Protein AF-A0A3G8LQL4-F1 (afdb_monomer)

Secondary structure (DSSP, 8-state):
-HHHHHHHHHHHHHHHHHHHHHHHHHS--TTTHHHHHHHHHHHHHHHHHHHHHHHTHHHHHHHHHHHHHHHHHHHHHHHHHHHTT-S-HHHHHHHHHHHHHHHHHHHHHHHHH---HHHHHTT---

Structure (mmCIF, N/CA/C/O backbone):
data_AF-A0A3G8LQL4-F1
#
_entry.id   AF-A0A3G8LQL4-F1
#
loop_
_atom_site.group_PDB
_atom_site.id
_atom_site.type_symbol
_atom_site.label_atom_id
_atom_site.label_alt_id
_atom_site.label_comp_id
_atom_site.label_asym_id
_atom_site.label_entity_id
_atom_site.label_seq_id
_atom_site.pdbx_PDB_ins_code
_atom_site.Cartn_x
_atom_site.Cartn_y
_atom_site.Cartn_z
_atom_site.occupancy
_atom_site.B_iso_or_equiv
_atom_site.auth_seq_id
_atom_site.auth_comp_id
_atom_site.auth_asym_id
_atom_site.auth_atom_id
_atom_site.pdbx_PDB_model_num
ATOM 1 N N . MET A 1 1 ? -3.540 9.228 15.607 1.00 89.94 1 MET A N 1
ATOM 2 C CA . MET A 1 1 ? -2.392 9.294 14.669 1.00 89.94 1 MET A CA 1
ATOM 3 C C . MET A 1 1 ? -2.516 8.285 13.526 1.00 89.94 1 MET A C 1
ATOM 5 O O . MET A 1 1 ? -2.391 8.706 12.387 1.00 89.94 1 MET A O 1
ATOM 9 N N . PHE A 1 2 ? -2.864 7.017 13.789 1.00 95.31 2 PHE A N 1
ATOM 10 C CA . PHE A 1 2 ? -3.042 5.985 12.749 1.00 95.31 2 PHE A CA 1
ATOM 11 C C . PHE A 1 2 ? -3.981 6.385 11.592 1.00 95.31 2 PHE A C 1
ATOM 13 O O . PHE A 1 2 ? -3.566 6.340 10.441 1.00 95.31 2 PHE A O 1
ATOM 20 N N . LYS A 1 3 ? -5.195 6.886 11.877 1.00 95.50 3 LYS A N 1
ATOM 21 C CA . LYS A 1 3 ? -6.130 7.373 10.836 1.00 95.50 3 LYS A CA 1
ATOM 22 C C . LYS A 1 3 ? -5.495 8.400 9.884 1.00 95.50 3 LYS A C 1
ATOM 24 O O . LYS A 1 3 ? -5.591 8.249 8.673 1.00 95.50 3 LYS A O 1
ATOM 29 N N . LYS A 1 4 ? -4.803 9.408 10.433 1.00 96.06 4 LYS A N 1
ATOM 30 C CA . LYS A 1 4 ? -4.115 10.448 9.644 1.00 96.06 4 LYS A CA 1
ATOM 31 C C . LYS A 1 4 ? -2.992 9.861 8.786 1.00 96.06 4 LYS A C 1
ATOM 33 O O . LYS A 1 4 ? -2.824 10.268 7.645 1.00 96.06 4 LYS A O 1
ATOM 38 N N . PHE A 1 5 ? -2.253 8.890 9.320 1.00 96.50 5 PHE A N 1
ATOM 39 C CA . PHE A 1 5 ? -1.208 8.189 8.576 1.00 96.50 5 PHE A CA 1
ATOM 40 C C . PHE A 1 5 ? -1.781 7.424 7.373 1.00 96.50 5 PHE A C 1
ATOM 42 O O . PHE A 1 5 ? -1.281 7.574 6.258 1.00 96.50 5 PHE A O 1
ATOM 49 N N . VAL A 1 6 ? -2.864 6.663 7.575 1.00 96.69 6 VAL A N 1
ATOM 50 C CA . VAL A 1 6 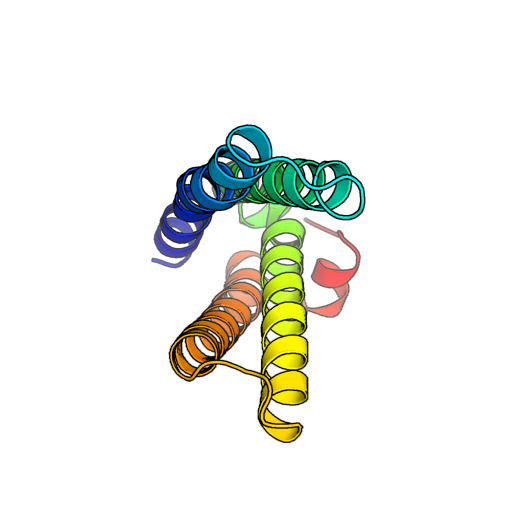? -3.549 5.942 6.488 1.00 96.69 6 VAL A CA 1
ATOM 51 C C . VAL A 1 6 ? -4.128 6.925 5.466 1.00 96.69 6 VAL A C 1
ATOM 53 O O . VAL A 1 6 ? -3.965 6.708 4.276 1.00 96.69 6 VAL A O 1
ATOM 56 N N . GLN A 1 7 ? -4.721 8.043 5.896 1.00 96.62 7 GLN A N 1
ATOM 57 C CA . GLN A 1 7 ? -5.198 9.096 4.984 1.00 96.62 7 GLN A CA 1
ATOM 58 C C . GLN A 1 7 ? -4.082 9.666 4.113 1.00 96.62 7 GLN A C 1
ATOM 60 O O . GLN A 1 7 ? -4.242 9.764 2.902 1.00 96.62 7 GLN A O 1
ATOM 65 N N . PHE A 1 8 ? -2.954 10.031 4.721 1.00 95.75 8 PHE A N 1
ATOM 66 C CA . PHE A 1 8 ? -1.833 10.614 3.992 1.00 95.75 8 PHE A CA 1
ATOM 67 C C . PHE A 1 8 ? -1.313 9.633 2.942 1.00 95.75 8 PHE A C 1
ATOM 69 O O . PHE A 1 8 ? -1.287 9.945 1.759 1.00 95.75 8 PHE A O 1
ATOM 76 N N . THR A 1 9 ? -1.008 8.405 3.357 1.00 94.44 9 THR A N 1
ATOM 77 C CA . THR A 1 9 ? -0.540 7.339 2.457 1.00 94.44 9 THR A CA 1
ATOM 78 C C . THR A 1 9 ? -1.582 6.934 1.406 1.00 94.44 9 THR A C 1
ATOM 80 O O . THR A 1 9 ? -1.205 6.577 0.293 1.00 94.44 9 THR A O 1
ATOM 83 N N . ALA A 1 10 ? -2.881 7.045 1.701 1.00 95.81 10 ALA A N 1
ATOM 84 C CA . ALA A 1 10 ? -3.949 6.851 0.726 1.00 95.81 10 ALA A CA 1
ATOM 85 C C . ALA A 1 10 ? -3.917 7.916 -0.379 1.00 95.81 10 ALA A C 1
ATOM 87 O O . ALA A 1 10 ? -4.032 7.571 -1.555 1.00 95.81 10 ALA A O 1
ATOM 88 N N . LEU A 1 11 ? -3.703 9.184 -0.009 1.00 96.94 11 LEU A N 1
ATOM 89 C CA . LEU A 1 11 ? -3.626 10.306 -0.947 1.00 96.94 11 LEU A CA 1
ATOM 90 C C . LEU A 1 11 ? -2.429 10.207 -1.901 1.00 96.94 11 LEU A C 1
ATOM 92 O O . LEU A 1 11 ? -2.552 10.642 -3.040 1.00 96.94 11 LEU A O 1
ATOM 96 N N . PHE A 1 12 ? -1.309 9.595 -1.499 1.00 94.94 12 PHE A N 1
ATOM 97 C CA . PHE A 1 12 ? -0.165 9.390 -2.404 1.00 94.94 12 PHE A CA 1
ATOM 98 C C . PHE A 1 12 ? -0.440 8.404 -3.539 1.00 94.94 12 PHE A C 1
ATOM 100 O O . PHE A 1 12 ? 0.223 8.484 -4.571 1.00 94.94 12 PHE A O 1
ATOM 107 N N . ASN A 1 13 ? -1.429 7.517 -3.410 1.00 95.25 13 ASN A N 1
ATOM 108 C CA . ASN A 1 13 ? -1.756 6.585 -4.491 1.00 95.25 13 ASN A CA 1
ATOM 109 C C . ASN A 1 13 ? -2.200 7.311 -5.769 1.00 95.25 13 ASN A C 1
ATOM 111 O O . ASN A 1 13 ? -1.896 6.850 -6.863 1.00 95.25 13 ASN A O 1
ATOM 115 N N . PHE A 1 14 ? -2.874 8.459 -5.646 1.00 96.94 14 PHE A N 1
ATOM 116 C CA . PHE A 1 14 ? -3.364 9.227 -6.792 1.00 96.94 14 PHE A CA 1
ATOM 117 C C . PHE A 1 14 ? -2.230 9.812 -7.657 1.00 96.94 14 PHE A C 1
ATOM 119 O O . PHE A 1 14 ? -2.182 9.483 -8.842 1.00 96.94 14 PHE A O 1
ATOM 126 N N . PRO A 1 15 ? -1.287 10.624 -7.132 1.00 96.62 15 PRO A N 1
ATOM 127 C CA . PRO A 1 15 ? -0.183 11.138 -7.937 1.00 96.62 15 PRO A CA 1
ATOM 128 C C . PRO A 1 15 ? 0.746 10.027 -8.439 1.00 96.62 15 PRO A C 1
ATOM 130 O O . PRO A 1 15 ? 1.238 10.132 -9.558 1.00 96.62 15 PRO A O 1
ATOM 133 N N . ILE A 1 16 ? 0.951 8.944 -7.675 1.00 93.81 16 ILE A N 1
ATOM 134 C CA . ILE A 1 16 ? 1.735 7.794 -8.152 1.00 93.81 16 ILE A CA 1
ATOM 135 C C . ILE A 1 16 ? 1.031 7.133 -9.343 1.00 93.81 16 ILE A C 1
ATOM 137 O O . ILE A 1 16 ? 1.671 6.859 -10.352 1.00 93.81 16 ILE A O 1
ATOM 141 N N . ALA A 1 17 ? -0.288 6.936 -9.271 1.00 96.38 17 ALA A N 1
ATOM 142 C CA . ALA A 1 17 ? -1.053 6.344 -10.364 1.00 96.38 17 ALA A CA 1
ATOM 143 C C . ALA A 1 17 ? -0.978 7.201 -11.626 1.00 96.38 17 ALA A C 1
ATOM 145 O O . ALA A 1 17 ? -0.727 6.687 -12.711 1.00 96.38 17 ALA A O 1
ATOM 146 N N . ILE A 1 18 ? -1.136 8.517 -11.473 1.00 96.50 18 ILE A N 1
ATOM 147 C CA . ILE A 1 18 ? -0.988 9.480 -12.567 1.00 96.50 18 ILE A CA 1
ATOM 148 C C . ILE A 1 18 ? 0.425 9.395 -13.163 1.00 96.50 18 ILE A C 1
ATOM 150 O O . ILE A 1 18 ? 0.569 9.336 -14.384 1.00 96.50 18 ILE A O 1
ATOM 154 N N . GLY A 1 19 ? 1.457 9.318 -12.316 1.00 95.62 19 GLY A N 1
ATOM 155 C CA . GLY A 1 19 ? 2.853 9.169 -12.730 1.00 95.62 19 GLY A CA 1
ATOM 156 C C . GLY A 1 19 ? 3.166 7.856 -13.454 1.00 95.62 19 GLY A C 1
ATOM 157 O O . GLY A 1 19 ? 4.136 7.802 -14.199 1.00 95.62 19 GLY A O 1
ATOM 158 N N . ILE A 1 20 ? 2.341 6.821 -13.28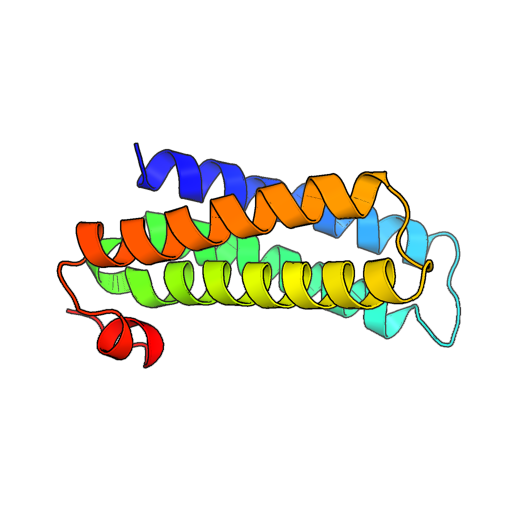0 1.00 94.19 20 ILE A N 1
ATOM 159 C CA . ILE A 1 20 ? 2.436 5.549 -14.009 1.00 94.19 20 ILE A CA 1
ATOM 160 C C . ILE A 1 20 ? 1.652 5.616 -15.330 1.00 94.19 20 ILE A C 1
ATOM 162 O O . ILE A 1 20 ? 2.146 5.192 -16.372 1.00 94.19 20 ILE A O 1
ATOM 166 N N . ILE A 1 21 ? 0.438 6.175 -15.302 1.00 96.88 21 ILE A N 1
ATOM 167 C CA . ILE A 1 21 ? -0.479 6.214 -16.450 1.00 96.88 21 ILE A CA 1
ATOM 168 C C . ILE A 1 21 ? 0.017 7.171 -17.536 1.00 96.88 21 ILE A C 1
ATOM 170 O O . ILE A 1 21 ? 0.049 6.799 -18.707 1.00 96.88 21 ILE A O 1
ATOM 174 N N . ILE A 1 22 ? 0.393 8.404 -17.174 1.00 96.44 22 ILE A N 1
ATOM 175 C CA . ILE A 1 22 ? 0.726 9.445 -18.158 1.00 96.44 22 ILE A CA 1
ATOM 176 C C . ILE A 1 22 ? 1.880 9.016 -19.080 1.00 96.44 22 ILE A C 1
ATOM 178 O O . ILE A 1 22 ? 1.703 9.100 -20.296 1.00 96.44 22 ILE A O 1
ATOM 182 N N . PRO A 1 23 ? 3.029 8.517 -18.580 1.00 95.19 23 PRO A N 1
ATOM 183 C CA . PRO A 1 23 ? 4.118 8.088 -19.456 1.00 95.19 23 PRO A CA 1
ATOM 184 C C . PRO A 1 23 ? 3.718 6.955 -20.404 1.00 95.19 23 PRO A C 1
ATOM 186 O O . PRO A 1 23 ? 4.115 6.976 -21.566 1.00 95.19 23 PRO A O 1
ATOM 189 N N . ALA A 1 24 ? 2.894 6.010 -19.935 1.00 95.06 24 ALA A N 1
ATOM 190 C CA . ALA A 1 24 ? 2.397 4.913 -20.763 1.00 95.06 24 ALA A CA 1
ATOM 191 C C . ALA A 1 24 ? 1.491 5.408 -21.900 1.00 95.06 24 ALA A C 1
ATOM 193 O O . ALA A 1 24 ? 1.530 4.853 -22.991 1.00 95.06 24 ALA A O 1
ATOM 194 N N . LEU A 1 25 ? 0.707 6.468 -21.673 1.00 95.44 25 LEU A N 1
ATOM 195 C CA . LEU A 1 25 ? -0.120 7.089 -22.712 1.00 95.44 25 LEU A CA 1
ATOM 196 C C . LEU A 1 25 ? 0.694 7.947 -23.690 1.00 95.44 25 LEU A C 1
ATOM 198 O O . LEU A 1 25 ? 0.370 7.985 -24.873 1.00 95.44 25 LEU A O 1
ATOM 202 N N . ILE A 1 26 ? 1.735 8.638 -23.210 1.00 97.31 26 ILE A N 1
ATOM 203 C CA . ILE A 1 26 ? 2.604 9.480 -24.050 1.00 97.31 26 ILE A CA 1
ATOM 204 C C . ILE A 1 26 ? 3.468 8.622 -24.979 1.00 97.31 26 ILE A C 1
ATOM 206 O O . ILE A 1 26 ? 3.675 8.995 -26.132 1.00 97.31 26 ILE A O 1
ATOM 210 N N . ASN A 1 27 ? 3.984 7.493 -24.488 1.00 95.62 27 ASN A N 1
ATOM 211 C CA . ASN A 1 27 ? 4.861 6.614 -25.254 1.00 95.62 27 ASN A CA 1
ATOM 212 C C . ASN A 1 27 ? 4.373 5.155 -25.175 1.00 95.62 27 ASN A C 1
ATOM 214 O O . ASN A 1 27 ? 4.930 4.347 -24.424 1.00 95.62 27 ASN A O 1
ATOM 218 N N . PR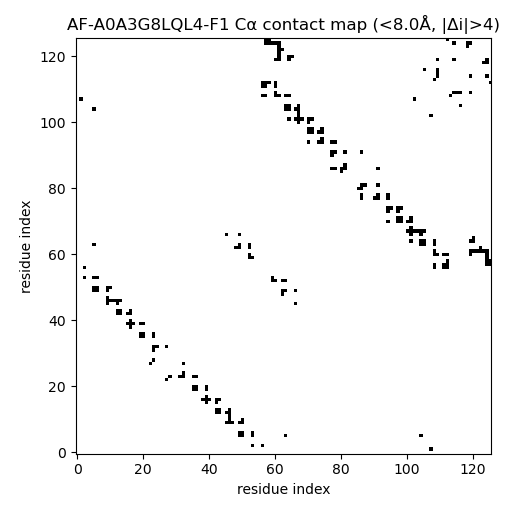O A 1 28 ? 3.283 4.824 -25.891 1.00 94.19 28 PRO A N 1
ATOM 219 C CA . PRO A 1 28 ? 2.609 3.544 -25.746 1.00 94.19 28 PRO A CA 1
ATOM 220 C C . PRO A 1 28 ? 3.442 2.394 -26.313 1.00 94.19 28 PRO A C 1
ATOM 222 O O . PRO A 1 28 ? 3.894 2.433 -27.456 1.00 94.19 28 PRO A O 1
ATOM 225 N N . GLN A 1 29 ? 3.574 1.324 -25.529 1.00 95.00 29 GLN A N 1
ATOM 226 C CA . GLN A 1 29 ? 4.123 0.047 -25.984 1.00 95.00 29 GLN A CA 1
ATOM 227 C C . GLN A 1 29 ? 3.026 -1.014 -25.987 1.00 95.00 29 GLN A C 1
ATOM 229 O O . GLN A 1 29 ? 2.310 -1.164 -24.996 1.00 95.00 29 GLN A O 1
ATOM 234 N N . ALA A 1 30 ? 2.898 -1.749 -27.097 1.00 89.88 30 ALA A N 1
ATOM 235 C CA . ALA A 1 30 ? 1.818 -2.718 -27.304 1.00 89.88 30 ALA A CA 1
ATOM 236 C C . ALA A 1 30 ? 1.720 -3.745 -26.162 1.00 89.88 30 ALA A C 1
ATOM 238 O O . ALA A 1 30 ? 0.622 -4.043 -25.695 1.00 89.88 30 ALA A O 1
ATOM 239 N N . ASP A 1 31 ? 2.867 -4.201 -25.657 1.00 90.94 31 ASP A N 1
ATOM 240 C CA . ASP A 1 31 ? 2.935 -5.269 -24.657 1.00 90.94 31 ASP A CA 1
ATOM 241 C C . ASP A 1 31 ? 2.594 -4.803 -23.233 1.00 90.94 31 ASP A C 1
ATOM 243 O O . ASP A 1 31 ? 2.219 -5.611 -22.384 1.00 90.94 31 ASP A O 1
ATOM 247 N N . THR A 1 32 ? 2.727 -3.505 -22.935 1.00 93.62 32 THR A N 1
ATOM 248 C CA . THR A 1 32 ? 2.690 -3.001 -21.550 1.00 93.62 32 THR A CA 1
ATOM 249 C C . THR A 1 32 ? 1.680 -1.884 -21.312 1.00 93.62 32 THR A C 1
ATOM 251 O O . THR A 1 32 ? 1.353 -1.625 -20.151 1.00 93.62 32 THR A O 1
ATOM 254 N N . LEU A 1 33 ? 1.131 -1.255 -22.360 1.00 94.31 33 LEU A N 1
ATOM 255 C CA . LEU A 1 33 ? 0.198 -0.128 -22.241 1.00 94.31 33 LEU A CA 1
ATOM 256 C C . LEU A 1 33 ? -1.001 -0.477 -21.358 1.00 94.31 33 LEU A C 1
ATOM 258 O O . LEU A 1 33 ? -1.242 0.173 -20.341 1.00 94.31 33 LEU A O 1
ATOM 262 N N . ILE A 1 34 ? -1.739 -1.524 -21.739 1.00 94.62 34 ILE A N 1
ATOM 263 C CA . ILE A 1 34 ? -2.975 -1.917 -21.053 1.00 94.62 34 ILE A CA 1
ATOM 264 C C . ILE A 1 34 ? -2.666 -2.286 -19.600 1.00 94.62 34 ILE A C 1
ATOM 266 O O . ILE A 1 34 ? -3.340 -1.809 -18.690 1.00 94.62 34 ILE A O 1
ATOM 270 N N . ILE A 1 35 ? -1.611 -3.074 -19.376 1.00 94.19 35 ILE A N 1
ATOM 271 C CA . ILE A 1 35 ? -1.194 -3.509 -18.037 1.00 94.19 35 ILE A CA 1
ATOM 272 C C . ILE A 1 35 ? -0.888 -2.293 -17.158 1.00 94.19 35 ILE A C 1
ATOM 274 O O . ILE A 1 35 ? -1.398 -2.186 -16.046 1.00 94.19 35 ILE A O 1
ATOM 278 N N . THR A 1 36 ? -0.109 -1.343 -17.670 1.00 95.38 36 THR A N 1
ATOM 279 C CA . THR A 1 36 ? 0.334 -0.163 -16.918 1.00 95.38 36 THR A CA 1
ATOM 280 C C . THR A 1 36 ? -0.833 0.759 -16.564 1.00 95.38 36 THR A C 1
ATOM 282 O O . THR A 1 36 ? -0.945 1.213 -15.424 1.00 95.38 36 THR A O 1
ATOM 285 N N . VAL A 1 37 ? -1.751 0.988 -17.507 1.00 95.44 37 VAL A N 1
ATOM 286 C CA . VAL A 1 37 ? -2.944 1.815 -17.272 1.00 95.44 37 VAL A CA 1
ATOM 287 C C . VAL A 1 37 ? -3.883 1.157 -16.258 1.00 95.44 37 VAL A C 1
ATOM 289 O O . VAL A 1 37 ? -4.352 1.821 -15.333 1.00 95.44 37 VAL A O 1
ATOM 292 N N . VAL A 1 38 ? -4.119 -0.153 -16.382 1.00 95.19 38 VAL A N 1
ATOM 293 C CA . VAL A 1 38 ? -4.960 -0.913 -15.446 1.00 95.19 38 VAL A CA 1
ATOM 294 C C . VAL A 1 38 ? -4.354 -0.917 -14.040 1.00 95.19 38 VAL A C 1
ATOM 296 O O . VAL A 1 38 ? -5.075 -0.675 -13.071 1.00 95.19 38 VAL A O 1
ATOM 299 N N . LEU A 1 39 ? -3.037 -1.110 -13.909 1.00 94.19 39 LEU A N 1
ATOM 300 C CA . LEU A 1 39 ? -2.332 -1.012 -12.625 1.00 94.19 39 LEU A CA 1
ATOM 301 C C . LEU A 1 39 ? -2.498 0.371 -11.985 1.00 94.19 39 LEU A C 1
ATOM 303 O O . LEU A 1 39 ? -2.798 0.464 -10.794 1.00 94.19 39 LEU A O 1
ATOM 307 N N . GLY A 1 40 ? -2.369 1.444 -12.769 1.00 96.06 40 GLY A N 1
ATOM 308 C CA . GLY A 1 40 ? -2.638 2.799 -12.292 1.00 96.06 40 GLY A CA 1
ATOM 309 C C . GLY A 1 40 ? -4.086 2.977 -11.821 1.00 96.06 40 GLY A C 1
ATOM 310 O O . GLY A 1 40 ? -4.324 3.532 -10.748 1.00 96.06 40 GLY A O 1
ATOM 311 N N . GLY A 1 41 ? -5.058 2.438 -12.561 1.00 97.19 41 GLY A N 1
ATOM 312 C CA . GLY A 1 41 ? -6.468 2.435 -12.161 1.00 97.19 41 GLY A CA 1
ATOM 313 C C . GLY A 1 41 ? -6.712 1.722 -10.825 1.00 97.19 41 GLY A C 1
ATOM 314 O O . GLY A 1 41 ? -7.389 2.262 -9.947 1.00 97.19 41 GLY A O 1
ATOM 315 N N . PHE A 1 42 ? -6.104 0.551 -10.619 1.00 95.94 42 PHE A N 1
ATOM 316 C CA . PHE A 1 42 ? -6.166 -0.156 -9.336 1.00 95.94 42 PHE A CA 1
ATOM 317 C C . PHE A 1 42 ? -5.522 0.631 -8.195 1.00 95.94 42 PHE A C 1
ATOM 319 O O . PHE A 1 42 ? -6.016 0.587 -7.067 1.00 95.94 42 PHE A O 1
ATOM 326 N N . LEU A 1 43 ? -4.455 1.381 -8.469 1.00 96.00 43 LEU A N 1
ATOM 327 C CA . LEU A 1 43 ? -3.817 2.223 -7.465 1.00 96.00 43 LEU A CA 1
ATOM 328 C C . LEU A 1 43 ? -4.732 3.392 -7.052 1.00 96.00 43 LEU A C 1
ATOM 330 O O . LEU A 1 43 ? -4.878 3.659 -5.859 1.00 96.00 43 LEU A O 1
ATOM 334 N N . ILE A 1 44 ? -5.440 4.016 -8.002 1.00 97.94 44 ILE A N 1
ATOM 335 C CA . ILE A 1 44 ? -6.483 5.020 -7.712 1.00 97.94 44 ILE A CA 1
ATOM 336 C C . ILE A 1 44 ? -7.592 4.410 -6.847 1.00 97.94 44 ILE A C 1
ATOM 338 O O . ILE A 1 44 ? -7.961 4.987 -5.820 1.00 97.94 44 ILE A O 1
ATOM 342 N N . LEU A 1 45 ? -8.090 3.226 -7.223 1.00 97.81 45 LEU A N 1
ATOM 343 C CA . LEU A 1 45 ? -9.108 2.507 -6.455 1.00 97.81 45 LEU A CA 1
ATOM 344 C C . LEU A 1 45 ? -8.630 2.211 -5.030 1.00 97.81 45 LEU A C 1
ATOM 346 O O . LEU A 1 45 ? -9.379 2.431 -4.083 1.00 97.81 45 LEU A O 1
ATOM 350 N N . MET A 1 46 ? -7.384 1.764 -4.859 1.00 96.31 46 MET A N 1
ATOM 351 C CA . MET A 1 46 ? -6.786 1.524 -3.545 1.00 96.31 46 MET A CA 1
ATOM 352 C C . MET A 1 46 ? -6.729 2.811 -2.713 1.00 96.31 46 MET A C 1
ATOM 354 O O . MET A 1 46 ? -7.097 2.802 -1.539 1.00 96.31 46 MET A O 1
ATOM 358 N N . GLY A 1 47 ? -6.330 3.936 -3.314 1.00 97.00 47 GLY A N 1
ATOM 359 C CA . GLY A 1 47 ? -6.358 5.244 -2.658 1.00 97.00 47 GLY A CA 1
ATOM 360 C C . GLY A 1 47 ? -7.758 5.619 -2.169 1.00 97.00 47 GLY A C 1
ATOM 361 O O . GLY A 1 47 ? -7.938 5.946 -0.995 1.00 97.00 47 GLY A O 1
ATOM 362 N N . ALA A 1 48 ? -8.764 5.504 -3.036 1.00 98.00 48 ALA A N 1
ATOM 363 C CA . ALA A 1 48 ? -10.156 5.784 -2.693 1.00 98.00 48 ALA A CA 1
ATOM 364 C C . ALA A 1 48 ? -10.699 4.832 -1.611 1.00 98.00 48 ALA A C 1
ATOM 366 O O . ALA A 1 48 ? -11.315 5.281 -0.642 1.00 98.00 48 ALA A O 1
ATOM 367 N N . ALA A 1 49 ? -10.422 3.532 -1.729 1.00 97.75 49 ALA A N 1
ATOM 368 C CA . ALA A 1 49 ? -10.842 2.516 -0.769 1.00 97.75 49 ALA A CA 1
ATOM 369 C C . ALA A 1 49 ? -10.233 2.755 0.618 1.00 97.75 49 ALA A C 1
ATOM 371 O O . ALA A 1 49 ? -10.928 2.619 1.622 1.00 97.75 49 ALA A O 1
ATOM 372 N N . LEU A 1 50 ? -8.965 3.171 0.695 1.00 97.75 50 LEU A N 1
ATOM 373 C CA . LEU A 1 50 ? -8.317 3.516 1.961 1.00 97.75 50 LEU A CA 1
ATOM 374 C C . LEU A 1 50 ? -8.897 4.796 2.575 1.00 97.75 50 LEU A C 1
ATOM 376 O O . LEU A 1 50 ? -9.136 4.828 3.781 1.00 97.75 50 LEU A O 1
ATOM 380 N N . LEU A 1 51 ? -9.184 5.831 1.778 1.00 97.94 51 LEU A N 1
ATOM 381 C CA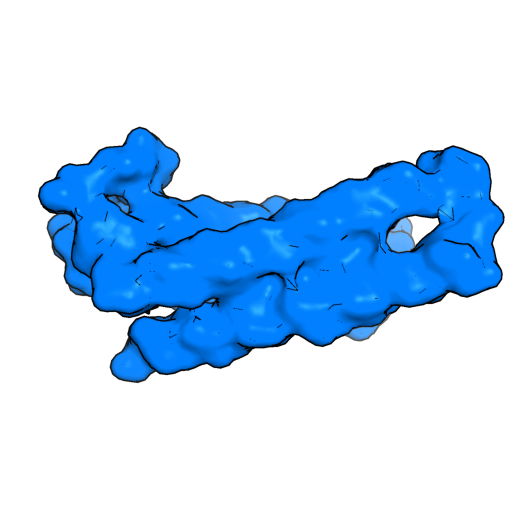 . LEU A 1 51 ? -9.868 7.034 2.275 1.00 97.94 51 LEU A CA 1
ATOM 382 C C . LEU A 1 51 ? -11.256 6.699 2.837 1.00 97.94 51 LEU A C 1
ATOM 384 O O . LEU A 1 51 ? -11.604 7.141 3.935 1.00 97.94 51 LEU A O 1
ATOM 388 N N . TRP A 1 52 ? -12.009 5.860 2.124 1.00 97.56 52 TRP A N 1
ATOM 389 C CA . TRP A 1 52 ? -13.299 5.341 2.573 1.00 97.56 52 TRP A CA 1
ATOM 390 C C . TRP A 1 52 ? -13.177 4.468 3.827 1.00 97.56 52 TRP A C 1
ATOM 392 O O . TRP A 1 52 ? -14.018 4.536 4.725 1.00 97.56 52 TRP A O 1
ATOM 402 N N . ALA A 1 53 ? -12.117 3.668 3.938 1.00 97.00 53 ALA A N 1
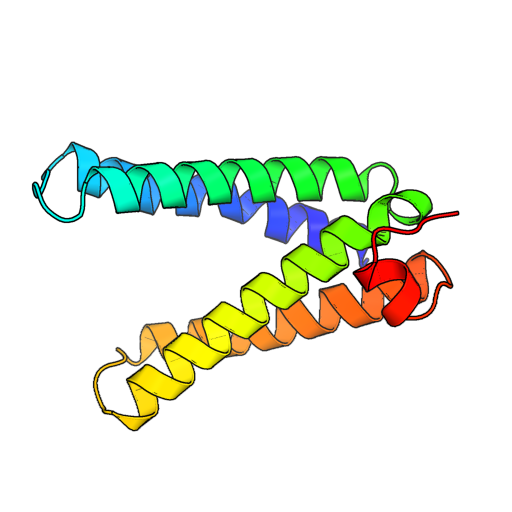ATOM 403 C CA . ALA A 1 53 ? -11.863 2.863 5.122 1.00 97.00 53 ALA A CA 1
ATOM 404 C C . ALA A 1 53 ? -11.557 3.736 6.345 1.00 97.00 53 ALA A C 1
ATOM 406 O O . ALA A 1 53 ? -12.022 3.440 7.440 1.00 97.00 53 ALA A O 1
ATOM 407 N N . VAL A 1 54 ? -10.826 4.844 6.186 1.00 95.81 54 VAL A N 1
ATOM 408 C CA . VAL A 1 54 ? -10.477 5.706 7.326 1.00 95.81 54 VAL A CA 1
ATOM 409 C C . VAL A 1 54 ? -11.690 6.430 7.917 1.00 95.81 54 VAL A C 1
ATOM 411 O O . VAL A 1 54 ? -11.709 6.658 9.136 1.00 95.81 54 VAL A O 1
ATOM 414 N N . SER A 1 55 ? -12.705 6.764 7.109 1.00 94.88 55 SER A N 1
ATOM 415 C CA . SER A 1 55 ? -13.917 7.423 7.622 1.00 94.88 55 SER A CA 1
ATOM 416 C C . SER A 1 55 ? -14.614 6.579 8.693 1.00 94.88 55 SER A C 1
ATOM 418 O O . SER A 1 55 ? -15.141 7.133 9.652 1.00 94.88 55 SER A O 1
ATOM 420 N N . ASP A 1 56 ? -14.538 5.249 8.577 1.00 95.31 56 ASP A N 1
ATOM 421 C CA . ASP A 1 56 ? -15.014 4.303 9.586 1.00 95.31 56 ASP A CA 1
ATOM 422 C C . ASP A 1 56 ? -14.036 3.132 9.771 1.00 95.31 56 ASP A C 1
ATOM 424 O O . ASP A 1 56 ? -14.277 1.990 9.375 1.00 95.31 56 ASP A O 1
ATOM 428 N N . ILE A 1 57 ? -12.883 3.437 10.370 1.00 94.06 57 ILE A N 1
ATOM 429 C CA . ILE A 1 57 ? -11.781 2.473 10.477 1.00 94.06 57 ILE A CA 1
ATOM 430 C C . ILE A 1 57 ? -12.092 1.272 11.375 1.00 94.06 57 ILE A C 1
ATOM 432 O O . ILE A 1 57 ? -11.431 0.248 11.253 1.00 94.06 57 ILE A O 1
ATOM 436 N N . ASN A 1 58 ? -13.061 1.387 12.285 1.00 92.12 58 ASN A N 1
ATOM 437 C CA . ASN A 1 58 ? -13.381 0.304 13.214 1.00 92.12 58 ASN A CA 1
ATOM 438 C C . ASN A 1 58 ? -14.096 -0.829 12.473 1.00 92.12 58 ASN A C 1
ATOM 440 O O . ASN A 1 58 ? -13.774 -1.998 12.676 1.00 92.12 58 ASN A O 1
ATOM 444 N N . THR A 1 59 ? -15.000 -0.462 11.564 1.00 94.69 59 THR A N 1
ATOM 445 C CA . THR A 1 59 ? -15.744 -1.391 10.709 1.00 94.69 59 THR A CA 1
ATOM 446 C C . THR A 1 59 ? -14.932 -1.779 9.470 1.00 94.69 59 THR A C 1
ATOM 448 O O . THR A 1 59 ? -14.968 -2.915 9.016 1.00 94.69 59 THR A O 1
ATOM 451 N N . ARG A 1 60 ? -14.134 -0.860 8.914 1.00 96.81 60 ARG A N 1
ATOM 452 C CA . ARG A 1 60 ? -13.458 -1.045 7.613 1.00 96.81 60 ARG A CA 1
ATOM 453 C C . ARG A 1 60 ? -11.959 -1.337 7.716 1.00 96.81 60 ARG A C 1
ATOM 455 O O . ARG A 1 60 ? -11.249 -1.302 6.711 1.00 96.81 60 ARG A O 1
ATOM 462 N N . ALA A 1 61 ? -11.473 -1.687 8.908 1.00 96.88 61 ALA A N 1
ATOM 463 C CA . ALA A 1 61 ? -10.102 -2.144 9.148 1.00 96.88 61 ALA A CA 1
ATOM 464 C C . ALA A 1 61 ? -9.600 -3.242 8.180 1.00 96.88 61 ALA A C 1
ATOM 466 O O . ALA A 1 61 ? -8.422 -3.175 7.814 1.00 96.88 61 ALA A O 1
ATOM 467 N N . PRO A 1 62 ? -10.429 -4.205 7.710 1.00 97.81 62 PRO A N 1
ATOM 468 C CA . PRO A 1 62 ? -9.993 -5.195 6.724 1.00 97.81 62 PRO A CA 1
ATOM 469 C C . PRO A 1 62 ? -9.351 -4.602 5.466 1.00 97.81 62 PRO A C 1
ATOM 471 O O . PRO A 1 62 ? -8.339 -5.107 4.991 1.00 97.81 62 PRO A O 1
ATOM 474 N N . ILE A 1 63 ? -9.880 -3.487 4.956 1.00 97.56 63 ILE A N 1
ATOM 475 C CA . ILE A 1 63 ? -9.377 -2.838 3.733 1.00 97.56 63 ILE A CA 1
ATOM 476 C C . ILE A 1 63 ? -7.965 -2.302 3.953 1.00 97.56 63 ILE A C 1
ATOM 478 O O . ILE A 1 63 ? -7.095 -2.444 3.098 1.00 97.56 63 ILE A O 1
ATOM 482 N N . VAL A 1 64 ? -7.714 -1.728 5.129 1.00 97.81 64 VAL A N 1
ATOM 483 C CA . VAL A 1 64 ? -6.388 -1.231 5.500 1.00 97.81 64 VAL A CA 1
ATOM 484 C C . VAL A 1 64 ? -5.414 -2.398 5.687 1.00 97.81 64 VAL A C 1
ATOM 486 O O . VAL A 1 64 ? -4.273 -2.303 5.253 1.00 97.81 64 VAL A O 1
ATOM 489 N N . VAL A 1 65 ? -5.853 -3.528 6.257 1.00 97.81 65 VAL A N 1
ATOM 490 C CA . VAL A 1 65 ? -5.025 -4.747 6.336 1.00 97.81 65 VAL A CA 1
ATOM 491 C C . VAL A 1 65 ? -4.627 -5.232 4.942 1.00 97.81 65 VAL A C 1
ATOM 493 O O . VAL A 1 65 ? -3.439 -5.426 4.687 1.00 97.81 65 VAL A O 1
ATOM 496 N N . TRP A 1 66 ? -5.582 -5.348 4.017 1.00 97.31 66 TRP A N 1
ATOM 497 C CA . TRP A 1 66 ? -5.302 -5.731 2.631 1.00 97.31 66 TRP A CA 1
ATOM 498 C C . TRP A 1 66 ? -4.391 -4.730 1.915 1.00 97.31 66 TRP A C 1
ATOM 500 O O . TRP A 1 66 ? -3.456 -5.137 1.228 1.00 97.31 66 TRP A O 1
ATOM 510 N N . GLY A 1 67 ? -4.566 -3.429 2.156 1.00 96.75 67 GLY A N 1
ATOM 511 C CA . GLY A 1 67 ? -3.643 -2.401 1.672 1.00 96.75 67 GLY A CA 1
ATOM 512 C C . GLY A 1 67 ? -2.213 -2.556 2.211 1.00 96.75 67 GLY A C 1
ATOM 513 O O . GLY A 1 67 ? -1.258 -2.167 1.537 1.00 96.75 67 GLY A O 1
ATOM 514 N N . GLY A 1 68 ? -2.045 -3.133 3.404 1.00 97.06 68 GLY A N 1
ATOM 515 C CA . GLY A 1 68 ? -0.741 -3.487 3.964 1.00 97.06 68 GLY A CA 1
ATOM 516 C C . GLY A 1 68 ? -0.149 -4.736 3.307 1.00 97.06 68 GLY A C 1
ATOM 517 O O . GLY A 1 68 ? 1.024 -4.746 2.949 1.00 97.06 68 GLY A O 1
ATOM 518 N N . LEU A 1 69 ? -0.962 -5.765 3.067 1.00 97.06 69 LEU A N 1
ATOM 519 C CA . LEU A 1 69 ? -0.516 -7.001 2.413 1.00 97.06 69 LEU A CA 1
ATOM 520 C C . LEU A 1 69 ? -0.048 -6.767 0.974 1.00 97.06 69 LEU A C 1
ATOM 522 O O . LEU A 1 69 ? 0.985 -7.297 0.577 1.00 97.06 69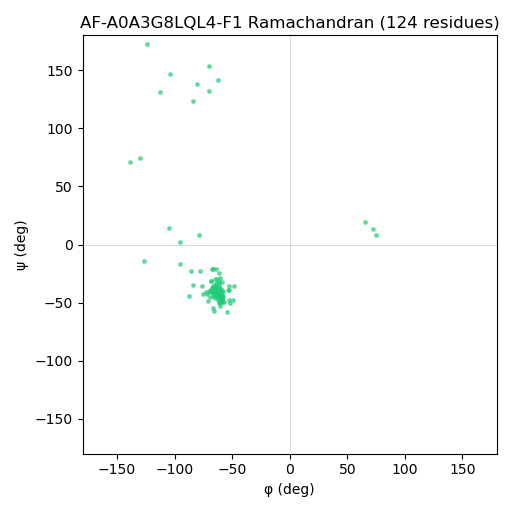 LEU A O 1
ATOM 526 N N . VAL A 1 70 ? -0.740 -5.915 0.213 1.00 95.00 70 VAL A N 1
ATOM 527 C CA . VAL A 1 70 ? -0.304 -5.531 -1.141 1.00 95.00 70 VAL A CA 1
ATOM 528 C C . VAL A 1 70 ? 1.092 -4.893 -1.117 1.00 95.00 70 VAL A C 1
ATOM 530 O O . VAL A 1 70 ? 1.928 -5.202 -1.965 1.00 95.00 70 VAL A O 1
ATOM 533 N N . ARG A 1 71 ? 1.394 -4.071 -0.104 1.00 95.50 71 ARG A N 1
ATOM 534 C CA . ARG A 1 71 ? 2.734 -3.488 0.088 1.00 95.50 71 ARG A CA 1
ATOM 535 C C . ARG A 1 71 ? 3.787 -4.539 0.438 1.00 95.50 71 ARG A C 1
ATOM 537 O O . ARG A 1 71 ? 4.907 -4.455 -0.053 1.00 95.50 71 ARG A O 1
ATOM 544 N N . MET A 1 72 ? 3.432 -5.560 1.224 1.00 96.44 72 MET A N 1
ATOM 545 C CA . MET A 1 72 ? 4.334 -6.693 1.478 1.00 96.44 72 MET A CA 1
ATOM 546 C C . MET A 1 72 ? 4.664 -7.459 0.195 1.00 96.44 72 MET A C 1
ATOM 548 O O . MET A 1 72 ? 5.823 -7.804 -0.014 1.00 96.44 72 MET A O 1
ATOM 552 N N . VAL A 1 73 ? 3.682 -7.681 -0.684 1.00 95.81 73 VAL A N 1
ATOM 553 C CA . VAL A 1 73 ? 3.925 -8.306 -1.995 1.00 95.81 73 VAL A CA 1
ATOM 554 C C . VAL A 1 73 ? 4.891 -7.459 -2.828 1.00 95.81 73 VAL A C 1
ATOM 556 O O . VAL A 1 73 ? 5.843 -8.000 -3.387 1.00 95.81 73 VAL A O 1
ATOM 559 N N . GLY A 1 74 ? 4.707 -6.133 -2.847 1.00 93.44 74 GLY A N 1
ATOM 560 C CA . GLY A 1 74 ? 5.637 -5.205 -3.499 1.00 93.44 74 GLY A CA 1
ATOM 561 C C . GLY A 1 74 ? 7.063 -5.310 -2.950 1.00 93.44 74 GLY A C 1
ATOM 562 O O . GLY A 1 74 ? 8.017 -5.428 -3.720 1.00 93.44 74 GLY A O 1
ATOM 563 N N . PHE A 1 75 ? 7.215 -5.360 -1.623 1.00 96.81 75 PHE A N 1
ATOM 564 C CA . PHE A 1 75 ? 8.516 -5.568 -0.987 1.00 96.81 75 PHE A CA 1
ATOM 565 C C . PHE A 1 75 ? 9.165 -6.895 -1.400 1.00 96.81 75 PHE A C 1
ATOM 567 O O . PHE A 1 75 ? 10.334 -6.903 -1.778 1.00 96.81 75 PHE A O 1
ATOM 574 N N . ILE A 1 76 ? 8.416 -8.003 -1.375 1.00 97.12 76 ILE A N 1
ATOM 575 C CA . ILE A 1 76 ? 8.924 -9.329 -1.763 1.00 97.12 76 ILE A CA 1
ATOM 576 C C . ILE A 1 76 ? 9.395 -9.320 -3.220 1.00 97.12 76 ILE A C 1
ATOM 578 O O . ILE A 1 76 ? 10.474 -9.832 -3.514 1.00 97.1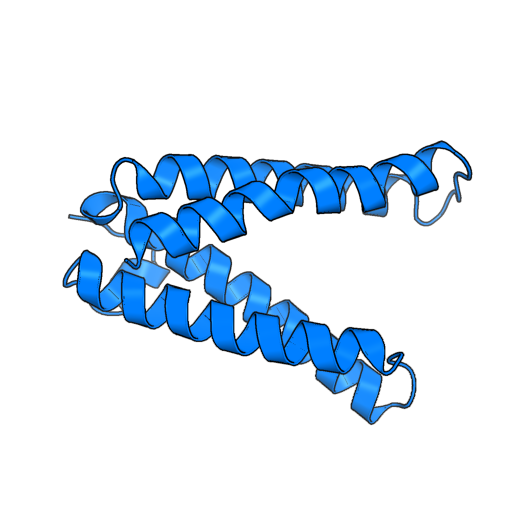2 76 ILE A O 1
ATOM 582 N N . ALA A 1 77 ? 8.632 -8.700 -4.124 1.00 95.88 77 ALA A N 1
ATOM 583 C CA . ALA A 1 77 ? 9.000 -8.594 -5.532 1.00 95.88 77 ALA A CA 1
ATOM 584 C C . ALA A 1 77 ? 10.311 -7.813 -5.729 1.00 95.88 77 ALA A C 1
ATOM 586 O O . ALA A 1 77 ? 11.196 -8.262 -6.458 1.00 95.88 77 ALA A O 1
ATOM 587 N N . VAL A 1 78 ? 10.475 -6.678 -5.041 1.00 96.12 78 VAL A N 1
ATOM 588 C CA . VAL A 1 78 ? 11.715 -5.889 -5.114 1.00 96.12 78 VAL A CA 1
ATOM 589 C C . VAL A 1 78 ? 12.886 -6.628 -4.473 1.00 96.12 78 VAL A C 1
ATOM 591 O O . VAL A 1 78 ? 13.976 -6.623 -5.036 1.00 96.12 78 VAL A O 1
ATOM 594 N N . ALA A 1 79 ? 12.682 -7.292 -3.334 1.00 96.25 79 ALA A N 1
ATOM 595 C CA . ALA A 1 79 ? 13.718 -8.086 -2.677 1.00 96.25 79 ALA A CA 1
ATOM 596 C C . ALA A 1 79 ? 14.194 -9.239 -3.575 1.00 96.25 79 ALA A C 1
ATOM 598 O O . ALA A 1 79 ? 15.397 -9.461 -3.715 1.00 96.25 79 ALA A O 1
ATOM 599 N N . TYR A 1 80 ? 13.262 -9.916 -4.247 1.00 96.31 80 TYR A N 1
ATOM 600 C CA . TYR A 1 80 ? 13.575 -10.939 -5.238 1.00 96.31 80 TYR A CA 1
ATOM 601 C C . TYR A 1 80 ? 14.369 -10.359 -6.416 1.00 96.31 80 TYR A C 1
ATOM 603 O O . TYR A 1 80 ? 15.454 -10.848 -6.727 1.00 96.31 80 TYR A O 1
ATOM 611 N N . ALA A 1 81 ? 13.910 -9.260 -7.018 1.00 96.94 81 ALA A N 1
ATOM 612 C CA . ALA A 1 81 ? 14.633 -8.602 -8.107 1.00 96.94 81 ALA A CA 1
ATOM 613 C C . ALA A 1 81 ? 16.027 -8.099 -7.678 1.00 96.94 81 ALA A C 1
ATOM 615 O O . ALA A 1 81 ? 16.979 -8.171 -8.455 1.00 96.94 81 ALA A O 1
ATOM 616 N N . ALA A 1 82 ? 16.173 -7.629 -6.437 1.00 95.69 82 ALA A N 1
ATOM 617 C CA . ALA A 1 82 ? 17.450 -7.211 -5.866 1.00 95.69 82 ALA A CA 1
ATOM 618 C C . ALA A 1 82 ? 18.410 -8.394 -5.694 1.00 95.69 82 ALA A C 1
ATOM 620 O O . ALA A 1 82 ? 19.588 -8.260 -6.018 1.00 95.69 82 ALA A O 1
ATOM 621 N N . SER A 1 83 ? 17.907 -9.560 -5.269 1.00 95.69 83 SER A N 1
ATOM 622 C CA . SER A 1 83 ? 18.703 -10.794 -5.165 1.00 95.69 83 SER A CA 1
ATOM 623 C C . SER A 1 83 ? 19.276 -11.259 -6.510 1.00 95.69 83 SER A C 1
ATOM 625 O O . SER A 1 83 ? 20.315 -11.909 -6.549 1.00 95.69 83 SER A O 1
ATOM 627 N N . LEU A 1 84 ? 18.637 -10.857 -7.611 1.00 97.06 84 LEU A N 1
ATOM 628 C CA . LEU A 1 84 ? 19.057 -11.133 -8.984 1.00 97.06 84 LEU A CA 1
ATOM 629 C C . LEU A 1 84 ? 19.890 -9.997 -9.607 1.00 97.06 84 LEU A C 1
ATOM 631 O O . LEU A 1 84 ? 20.235 -10.065 -10.782 1.00 97.06 84 LEU A O 1
ATOM 635 N N . GLY A 1 85 ? 20.182 -8.924 -8.862 1.00 94.69 85 GLY A N 1
ATOM 636 C CA . GLY A 1 85 ? 20.914 -7.757 -9.370 1.00 94.69 85 GLY A CA 1
ATOM 637 C C . GLY A 1 85 ? 20.119 -6.873 -10.342 1.00 94.69 85 GLY A C 1
ATOM 638 O O . GLY A 1 85 ? 20.704 -6.013 -10.994 1.00 94.69 85 GLY A O 1
ATOM 639 N N . MET A 1 86 ? 18.797 -7.057 -10.436 1.00 93.81 86 MET A N 1
ATOM 640 C CA . MET A 1 86 ? 17.926 -6.347 -11.386 1.00 93.81 86 MET A CA 1
ATOM 641 C C . MET A 1 86 ? 17.252 -5.104 -10.791 1.00 93.81 86 MET A C 1
ATOM 643 O O . MET A 1 86 ? 16.734 -4.272 -11.532 1.00 93.81 86 MET A O 1
ATOM 647 N N . ALA A 1 87 ? 17.214 -4.970 -9.462 1.00 92.44 87 ALA A N 1
ATOM 648 C CA . ALA A 1 87 ? 16.522 -3.862 -8.808 1.00 92.44 87 ALA A CA 1
ATOM 649 C C . ALA A 1 87 ? 17.403 -2.600 -8.731 1.00 92.44 87 ALA A C 1
ATOM 651 O O . ALA A 1 87 ? 18.469 -2.630 -8.106 1.00 92.44 87 ALA A O 1
ATOM 652 N N . PRO A 1 88 ? 16.951 -1.449 -9.263 1.00 93.12 88 PRO A N 1
ATOM 653 C CA . PRO A 1 88 ? 17.632 -0.184 -9.025 1.00 93.12 88 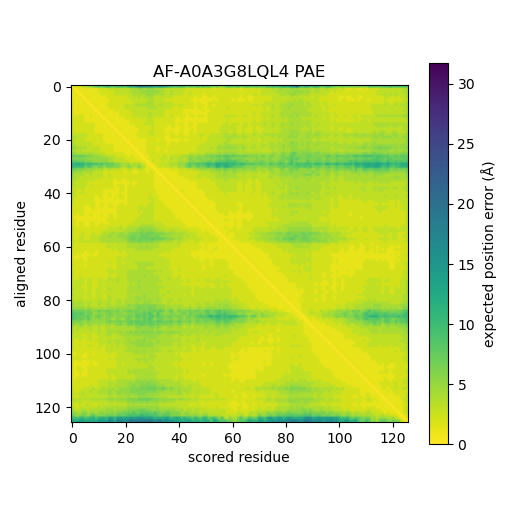PRO A CA 1
ATOM 654 C C . PRO A 1 88 ? 17.627 0.165 -7.529 1.00 93.12 88 PRO A C 1
ATOM 656 O O . PRO A 1 88 ? 16.619 -0.016 -6.841 1.00 93.12 88 PRO A O 1
ATOM 659 N N . LYS A 1 89 ? 18.731 0.733 -7.022 1.00 90.25 89 LYS A N 1
ATOM 660 C CA . LYS A 1 89 ? 18.917 1.034 -5.584 1.00 90.25 89 LYS A CA 1
ATOM 661 C C . LYS A 1 89 ? 17.778 1.860 -4.972 1.00 90.25 89 LYS A C 1
ATOM 663 O O . LYS A 1 89 ? 17.407 1.632 -3.824 1.00 90.25 89 LYS A O 1
ATOM 668 N N . ALA A 1 90 ? 17.201 2.788 -5.738 1.00 91.50 90 ALA A N 1
ATOM 669 C CA . ALA A 1 90 ? 16.072 3.602 -5.290 1.00 91.50 90 ALA A CA 1
ATOM 670 C C . ALA A 1 90 ? 14.842 2.749 -4.925 1.00 91.50 90 ALA A C 1
ATOM 672 O O . ALA A 1 90 ? 14.219 2.986 -3.893 1.00 91.50 90 ALA A O 1
ATOM 673 N N . PHE A 1 91 ? 14.532 1.714 -5.714 1.00 90.62 91 PHE A N 1
ATOM 674 C CA . PHE A 1 91 ? 13.389 0.836 -5.450 1.00 90.62 91 PHE A CA 1
ATOM 675 C C . PHE A 1 91 ? 13.585 -0.018 -4.202 1.00 90.62 91 PHE A C 1
ATOM 677 O O . PHE A 1 91 ? 12.614 -0.277 -3.502 1.00 90.62 91 PHE A O 1
ATOM 684 N N . VAL A 1 92 ? 14.822 -0.395 -3.868 1.00 92.75 92 VAL A N 1
ATOM 685 C CA . VAL A 1 92 ? 15.123 -1.125 -2.625 1.00 92.75 92 VAL A CA 1
ATOM 686 C C . VAL A 1 92 ? 14.772 -0.283 -1.395 1.00 92.75 92 VAL A C 1
ATOM 688 O O . VAL A 1 92 ? 14.145 -0.781 -0.461 1.00 92.75 92 VAL A O 1
ATOM 691 N N . ILE A 1 93 ? 15.120 1.008 -1.410 1.00 93.12 93 ILE A N 1
ATOM 692 C CA . ILE A 1 93 ? 14.787 1.935 -0.319 1.00 93.12 93 ILE A CA 1
ATOM 693 C C . ILE A 1 93 ? 13.267 2.121 -0.218 1.00 93.12 93 ILE A C 1
ATOM 695 O O . ILE A 1 93 ? 12.708 2.033 0.875 1.00 93.12 93 ILE A O 1
ATOM 699 N N . ILE A 1 94 ? 12.590 2.338 -1.350 1.00 92.25 94 ILE A N 1
ATOM 700 C CA . ILE A 1 94 ? 11.127 2.495 -1.393 1.00 92.25 94 ILE A CA 1
ATOM 701 C C . ILE A 1 94 ? 10.433 1.236 -0.860 1.00 92.25 94 ILE A C 1
ATOM 703 O O . ILE A 1 94 ? 9.552 1.333 -0.010 1.00 92.25 94 ILE A O 1
ATOM 707 N N . ALA A 1 95 ? 10.882 0.053 -1.279 1.00 94.75 95 ALA A N 1
ATOM 708 C CA . ALA A 1 95 ? 10.339 -1.221 -0.824 1.00 94.75 95 ALA A CA 1
ATOM 709 C C . ALA A 1 95 ? 10.474 -1.404 0.696 1.00 94.75 95 ALA A C 1
ATOM 711 O O . ALA A 1 95 ? 9.539 -1.867 1.349 1.00 94.75 95 ALA A O 1
ATOM 712 N N . ALA A 1 96 ? 11.607 -1.013 1.286 1.00 95.25 96 ALA A N 1
ATOM 713 C CA . ALA A 1 96 ? 11.780 -1.061 2.737 1.00 95.25 96 ALA A CA 1
ATOM 714 C C . ALA A 1 96 ? 10.779 -0.142 3.468 1.00 95.25 96 ALA A C 1
ATOM 716 O O . ALA A 1 96 ? 10.203 -0.531 4.486 1.00 95.25 96 ALA A O 1
ATOM 717 N N . MET A 1 97 ? 10.510 1.051 2.925 1.00 94.38 97 MET A N 1
ATOM 718 C CA . MET A 1 97 ? 9.491 1.965 3.459 1.00 94.38 97 MET A CA 1
ATOM 719 C C . MET A 1 97 ? 8.067 1.408 3.313 1.00 94.38 97 MET A C 1
ATOM 721 O O . MET A 1 97 ? 7.237 1.578 4.214 1.00 94.38 97 MET A O 1
ATOM 725 N N . ASP A 1 98 ? 7.785 0.700 2.220 1.00 94.00 98 ASP A N 1
ATOM 726 C CA . ASP A 1 98 ? 6.514 0.001 2.018 1.00 94.00 98 ASP A CA 1
ATOM 727 C C . ASP A 1 98 ? 6.318 -1.132 3.025 1.00 94.00 98 ASP A C 1
ATOM 729 O O . ASP A 1 98 ? 5.222 -1.274 3.571 1.00 94.00 98 ASP A O 1
ATOM 733 N N . LEU A 1 99 ? 7.375 -1.881 3.351 1.00 97.12 99 LEU A N 1
ATOM 734 C CA . LEU A 1 99 ? 7.327 -2.908 4.390 1.00 97.12 99 LEU A CA 1
ATOM 735 C C . LEU A 1 99 ? 6.994 -2.305 5.764 1.00 97.12 99 LEU A C 1
ATOM 737 O O . LEU A 1 99 ? 6.125 -2.814 6.473 1.00 97.12 99 LEU A O 1
ATOM 741 N N . ILE A 1 100 ? 7.631 -1.187 6.127 1.00 97.38 100 ILE A N 1
ATOM 742 C CA . ILE A 1 100 ? 7.320 -0.461 7.370 1.00 97.38 100 ILE A CA 1
ATOM 743 C C . ILE A 1 100 ? 5.851 -0.016 7.369 1.00 97.38 100 ILE A C 1
ATOM 745 O O . ILE A 1 100 ? 5.125 -0.233 8.342 1.00 97.38 100 ILE A O 1
ATOM 749 N N . THR A 1 101 ? 5.386 0.559 6.260 1.00 96.62 101 THR A N 1
ATOM 750 C CA . THR A 1 101 ? 3.993 0.999 6.100 1.00 96.62 101 THR A CA 1
ATOM 751 C C . THR A 1 101 ? 3.015 -0.169 6.226 1.00 96.62 101 THR A C 1
ATOM 753 O O . THR A 1 101 ? 1.983 -0.033 6.885 1.00 96.62 101 THR A O 1
ATOM 756 N N . ALA A 1 102 ? 3.353 -1.332 5.665 1.00 97.75 102 ALA A N 1
ATOM 757 C CA . ALA A 1 102 ? 2.556 -2.546 5.772 1.00 97.75 102 ALA A CA 1
ATOM 758 C C . ALA A 1 102 ? 2.384 -3.004 7.224 1.00 97.75 102 ALA A C 1
ATOM 760 O O . ALA A 1 102 ? 1.264 -3.280 7.656 1.00 97.75 102 ALA A O 1
ATOM 761 N N . PHE A 1 103 ? 3.467 -3.022 8.005 1.00 98.06 103 PHE A N 1
ATOM 762 C CA . PHE A 1 103 ? 3.388 -3.353 9.427 1.00 98.06 103 PHE A CA 1
ATOM 763 C C . PHE A 1 103 ? 2.541 -2.345 10.205 1.00 98.06 103 PHE A C 1
ATOM 765 O O . PHE A 1 103 ? 1.714 -2.750 11.025 1.00 98.06 103 PHE A O 1
ATOM 772 N N . ILE A 1 104 ? 2.683 -1.046 9.919 1.00 98.00 104 ILE A N 1
ATOM 773 C CA . ILE A 1 104 ? 1.852 -0.005 10.541 1.00 98.00 104 ILE A CA 1
ATOM 774 C C . ILE A 1 104 ? 0.374 -0.232 10.215 1.00 98.00 104 ILE A C 1
ATOM 776 O O . ILE A 1 104 ? -0.465 -0.129 11.108 1.00 98.00 104 ILE A O 1
ATOM 780 N N . TYR A 1 105 ? 0.046 -0.566 8.966 1.00 98.06 105 TYR A N 1
ATOM 781 C CA . TYR A 1 105 ? -1.322 -0.857 8.540 1.00 98.06 105 TYR A CA 1
ATOM 782 C C . TYR A 1 105 ? -1.899 -2.066 9.279 1.00 98.06 105 TYR A C 1
ATOM 784 O O . TYR A 1 105 ? -2.984 -1.972 9.846 1.00 98.06 105 TYR A O 1
ATOM 792 N N . ILE A 1 106 ? -1.168 -3.180 9.332 1.00 97.75 106 ILE A N 1
ATOM 793 C CA . ILE A 1 106 ? -1.646 -4.420 9.956 1.00 97.75 106 ILE A CA 1
ATOM 794 C C . ILE A 1 106 ? -1.813 -4.238 11.469 1.00 97.75 106 ILE A C 1
ATOM 796 O O . ILE A 1 106 ? -2.901 -4.444 12.009 1.00 97.75 106 ILE A O 1
ATOM 800 N N . ILE A 1 107 ? -0.758 -3.797 12.160 1.00 97.88 107 ILE A N 1
ATOM 801 C CA . ILE A 1 107 ? -0.767 -3.636 13.620 1.00 97.88 107 ILE A CA 1
ATOM 802 C C . ILE A 1 107 ? -1.745 -2.531 14.029 1.00 97.88 107 ILE A C 1
ATOM 804 O O . ILE A 1 107 ? -2.485 -2.679 15.004 1.00 97.88 107 ILE A O 1
ATOM 808 N N . GLY A 1 108 ? -1.779 -1.427 13.281 1.00 96.94 108 GLY A N 1
ATOM 809 C CA . GLY A 1 108 ? -2.695 -0.321 13.529 1.00 96.94 108 GLY A CA 1
ATOM 810 C C . GLY A 1 108 ? -4.158 -0.729 13.378 1.00 96.94 108 GLY A C 1
ATOM 811 O O . GLY A 1 108 ? -4.967 -0.373 14.231 1.00 96.94 108 GLY A O 1
ATOM 812 N N . SER A 1 109 ? -4.495 -1.531 12.366 1.00 97.38 109 SER A N 1
ATOM 813 C CA . SER A 1 109 ? -5.857 -2.032 12.146 1.00 97.38 109 SER A CA 1
ATOM 814 C C . SER A 1 109 ? -6.318 -3.010 13.223 1.00 97.38 109 SER A C 1
ATOM 816 O O . SER A 1 109 ? -7.457 -2.909 13.681 1.00 97.38 109 SER A O 1
ATOM 818 N N . ILE A 1 110 ? -5.436 -3.906 13.682 1.00 97.00 110 ILE A N 1
ATOM 819 C CA . ILE A 1 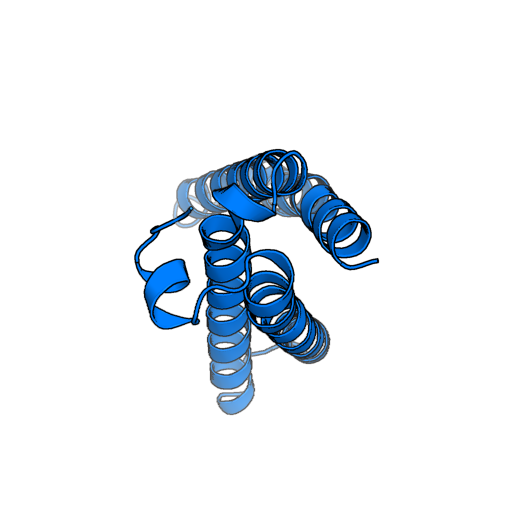110 ? -5.713 -4.806 14.816 1.00 97.00 110 ILE A CA 1
ATOM 820 C C . ILE A 1 110 ? -6.030 -3.983 16.068 1.00 97.00 110 ILE A C 1
ATOM 822 O O . ILE A 1 110 ? -7.038 -4.213 16.732 1.00 97.00 110 ILE A O 1
ATOM 826 N N . ARG A 1 111 ? -5.209 -2.968 16.364 1.00 95.94 111 ARG A N 1
ATOM 827 C CA . ARG A 1 111 ? -5.408 -2.095 17.532 1.00 95.94 111 ARG A CA 1
ATOM 828 C C . ARG A 1 111 ? -6.651 -1.214 17.418 1.00 95.94 111 ARG A C 1
ATOM 830 O O . ARG A 1 111 ? -7.320 -0.997 18.419 1.00 95.94 111 ARG A O 1
ATOM 837 N N . ALA A 1 112 ? -6.953 -0.699 16.227 1.00 94.69 112 ALA A N 1
ATOM 838 C CA . ALA A 1 112 ? -8.090 0.193 16.010 1.00 94.69 112 ALA A CA 1
ATOM 839 C C . ALA A 1 112 ? -9.436 -0.545 16.080 1.00 94.69 112 ALA A C 1
ATOM 841 O O . ALA A 1 112 ? -10.369 -0.053 16.703 1.00 94.69 112 ALA A O 1
ATOM 842 N N . SER A 1 113 ? -9.529 -1.731 15.472 1.00 94.25 113 SER A N 1
ATOM 843 C CA . SER A 1 113 ? -10.763 -2.532 15.453 1.00 94.25 113 SER A CA 1
ATOM 844 C C . SER A 1 113 ? -10.938 -3.425 16.686 1.00 94.25 113 SER A C 1
ATOM 846 O O . SER A 1 113 ? -12.054 -3.842 16.997 1.00 94.25 113 SER A O 1
ATOM 848 N N . GLY A 1 114 ? -9.845 -3.755 17.383 1.00 95.00 114 GLY A N 1
ATOM 849 C CA . GLY A 1 114 ? -9.839 -4.747 18.459 1.00 95.00 114 GLY A CA 1
ATOM 850 C C . GLY A 1 114 ? -10.152 -6.169 17.979 1.00 95.00 114 GLY A C 1
ATOM 851 O O . GLY A 1 114 ? -10.579 -6.992 18.784 1.00 95.00 114 GLY A O 1
ATOM 852 N N . LEU A 1 115 ? -10.006 -6.446 16.678 1.00 95.75 115 LEU A N 1
ATOM 853 C CA . LEU A 1 115 ? -10.212 -7.761 16.073 1.00 95.75 115 LEU A CA 1
ATOM 854 C C . LEU A 1 115 ? -8.861 -8.424 15.763 1.00 95.75 115 LEU A C 1
ATOM 856 O O . LEU A 1 115 ? -7.901 -7.731 15.410 1.00 95.75 115 LEU A O 1
ATOM 860 N N . PRO A 1 116 ? -8.760 -9.762 15.852 1.00 96.50 116 PRO A N 1
ATOM 861 C CA . PRO A 1 116 ? -7.530 -10.462 15.510 1.00 96.50 116 PRO A CA 1
ATOM 862 C C . PRO A 1 116 ? -7.275 -10.420 13.997 1.00 96.50 116 PRO A C 1
ATOM 864 O O . PRO A 1 116 ? -8.208 -10.362 13.191 1.00 96.50 116 PRO A O 1
ATOM 867 N N . PHE A 1 117 ? -6.000 -10.524 13.607 1.00 96.19 117 PHE A N 1
ATOM 868 C CA . PHE A 1 117 ? -5.559 -10.455 12.209 1.00 96.19 117 PHE A CA 1
ATOM 869 C C . PHE A 1 117 ? -6.363 -11.368 11.273 1.00 96.19 117 PHE A C 1
ATOM 871 O O . PHE A 1 117 ? -6.859 -10.895 10.259 1.00 96.19 117 PHE A O 1
ATOM 878 N N . ASN A 1 118 ? -6.574 -12.638 11.638 1.00 95.75 118 ASN A N 1
ATOM 879 C CA . ASN A 1 118 ? -7.297 -13.598 10.792 1.00 95.75 118 ASN A CA 1
ATOM 880 C C . ASN A 1 118 ? -8.751 -13.181 10.520 1.00 95.75 118 ASN A C 1
ATOM 882 O O . ASN A 1 118 ? -9.287 -13.469 9.457 1.00 95.75 118 ASN A O 1
ATOM 886 N N . THR A 1 119 ? -9.395 -12.486 11.464 1.00 95.88 119 THR A N 1
ATOM 887 C CA . THR A 1 119 ? -10.755 -11.958 11.257 1.00 95.88 119 THR A CA 1
ATOM 888 C C . THR A 1 119 ? -10.732 -10.828 10.232 1.00 95.88 119 THR A C 1
ATOM 890 O O . THR A 1 119 ? -11.519 -10.841 9.288 1.00 95.88 119 THR A O 1
ATOM 893 N N . LEU A 1 120 ? -9.773 -9.907 10.368 1.00 95.94 120 LEU A N 1
ATOM 894 C CA . LEU A 1 120 ? -9.597 -8.791 9.440 1.00 95.94 120 LEU A CA 1
ATOM 895 C C . LEU A 1 120 ? -9.176 -9.254 8.040 1.00 95.94 120 LEU A C 1
ATOM 897 O O . LEU A 1 120 ? -9.660 -8.722 7.047 1.00 95.94 120 LEU A O 1
ATOM 901 N N . LEU A 1 121 ? -8.316 -10.269 7.954 1.00 95.81 121 LEU A N 1
ATOM 902 C CA . LEU A 1 121 ? -7.883 -10.876 6.697 1.00 95.81 121 LEU A CA 1
ATOM 903 C C . LEU A 1 121 ? -9.075 -11.415 5.896 1.00 95.81 121 LEU A C 1
ATOM 905 O O . LEU A 1 121 ? -9.151 -11.222 4.687 1.00 95.81 121 LEU A O 1
ATOM 909 N N . LEU A 1 122 ? -10.040 -12.033 6.580 1.00 95.75 122 LEU A N 1
ATOM 910 C CA . LEU A 1 122 ? -11.248 -12.595 5.973 1.00 95.75 122 LEU A CA 1
ATOM 911 C C . LEU A 1 122 ? -12.326 -11.548 5.645 1.00 95.75 122 LEU A C 1
ATOM 913 O O . LEU A 1 122 ? -13.446 -11.922 5.308 1.00 95.75 122 LEU A O 1
ATOM 917 N N . GLY A 1 123 ? -12.035 -10.250 5.773 1.00 91.88 123 GLY A N 1
ATOM 918 C CA . GLY A 1 123 ? -13.013 -9.201 5.477 1.00 91.88 123 GLY A CA 1
ATOM 919 C C . GLY A 1 123 ? -14.099 -9.037 6.540 1.00 91.88 123 GLY A C 1
ATOM 920 O O . GLY A 1 123 ? -15.051 -8.296 6.317 1.00 91.88 123 GLY A O 1
ATOM 921 N N . ARG A 1 124 ? -13.984 -9.714 7.689 1.00 90.56 124 ARG A N 1
ATOM 922 C CA . ARG A 1 124 ? -14.986 -9.642 8.756 1.00 90.56 124 ARG A CA 1
ATOM 923 C C . ARG A 1 124 ? -14.777 -8.380 9.590 1.00 90.56 124 ARG A C 1
ATOM 925 O O . ARG A 1 124 ? -13.646 -8.042 9.945 1.00 90.56 124 ARG A O 1
ATOM 932 N N . SER A 1 125 ? -15.877 -7.721 9.929 1.00 89.56 125 SER A N 1
ATOM 933 C CA . SER A 1 125 ? -15.911 -6.520 10.761 1.00 89.56 125 SER A CA 1
ATOM 934 C C . SER A 1 125 ? -16.815 -6.709 11.976 1.00 89.56 125 SER A C 1
ATOM 936 O O . SER A 1 125 ? -17.489 -7.733 12.100 1.00 89.56 125 SER A O 1
ATOM 938 N N . ARG A 1 126 ? -16.796 -5.723 12.878 1.00 75.88 126 ARG A N 1
ATOM 939 C CA . ARG A 1 126 ? -17.883 -5.538 13.846 1.00 75.88 126 ARG A CA 1
ATOM 940 C C . ARG A 1 126 ? -19.154 -5.073 13.144 1.00 75.88 126 ARG A C 1
ATOM 942 O O . ARG A 1 126 ? -19.023 -4.565 12.003 1.00 75.88 126 ARG A O 1
#

Foldseek 3Di:
DLLVLLLVVLVVLLVVLVVQLVVCVVPPDPVCSVVSNVVSVVSPVLSVLSNVCSVPVLFSLLSLLVQLVVLVVQLVVLVVCVVVVNHDPVSNVVSVVSNVSSCSSQVVSCVSNVDDSVCSPVSHHD

pLDDT: mean 95.37, std 2.6, range [75.88, 98.06]

Radius of gyration: 15.75 Å; Cα contacts (8 Å, |Δi|>4): 143; chains: 1; bounding box: 39×25×46 Å

Nearest PDB structures (foldseek):
  2wmz-assembly1_B  TM=4.507E-01  e=1.225E+00  Escherichia coli K-12
  1yo7-assembly2_B  TM=5.638E-01  e=5.373E+00  Escherichia coli
  5azs-assembly1_C  TM=4.213E-01  e=7.677E+00  Pseudomonas aeruginosa PAO1
  6t1z-assembly1_A  TM=4.074E-01  e=7.296E+00  Lactococcus lactis

Sequence (126 aa):
MFKKFVQFTALFNFPIAIGIIIPALINPQADTLIITVVLGGFLILMGAALLWAVSDINTRAPIVVWGGLVRMVGFIAVAYAASLGMAPKAFVIIAAMDLITAFIYIIGSIRASGLPFNTLLLGRSR

Mean predicted aligned error: 3.14 Å

Solvent-accessible surface area (backbone atoms only — not comparable to full-atom values): 6350 Å² total; per-residue (Å²): 110,66,60,60,52,48,43,54,61,17,58,51,26,45,62,53,18,49,66,46,29,52,56,35,69,76,60,65,42,92,92,46,31,67,60,42,41,50,53,17,50,52,32,37,49,50,17,52,51,36,45,58,19,52,78,46,38,51,53,31,22,23,57,41,31,51,60,11,50,56,28,42,53,51,23,53,52,44,52,52,34,42,75,70,73,69,46,57,73,69,55,53,56,51,27,53,54,32,38,53,51,16,51,51,31,40,56,46,28,30,67,65,42,73,46,58,65,74,46,27,75,72,64,50,56,117

Organism: NCBI:txid150120